Protein AF-A0A2N2LNV2-F1 (afdb_monomer_lite)

Sequence (88 aa):
MNFFLGGSIDSELFDKLTKIERDILSHFDIIFKKMNAGGDIRNHSHTLFAALTGIVATFRNHPEKNTQQVLMHRQKIARNLSKILRNA

pLDDT: mean 80.61, std 12.85, range [38.44, 95.81]

Radius of gyration: 15.32 Å; chains: 1; bounding box: 34×38×36 Å

Secondary structure (DSSP, 8-state):
---S-SS---HHHHHHHHHHHHHHHHHHHHHHHHTT--S-HHHHHHHHHHHHHHHHHHTTT-TT--HHHHHHHHHHHHHHHHHHHH--

Structure (mmCIF, N/CA/C/O backbone):
data_AF-A0A2N2LNV2-F1
#
_entry.id   AF-A0A2N2LNV2-F1
#
loop_
_atom_site.group_PDB
_atom_site.id
_atom_site.type_symbol
_atom_site.label_atom_id
_atom_site.label_alt_id
_atom_site.label_comp_id
_atom_site.label_asym_id
_atom_site.label_entity_id
_atom_site.label_seq_id
_atom_site.pdbx_PDB_ins_code
_atom_site.Cartn_x
_atom_site.Cartn_y
_atom_site.Cartn_z
_atom_site.occupancy
_atom_site.B_iso_or_equiv
_atom_site.auth_seq_id
_atom_site.auth_comp_id
_atom_site.auth_asym_id
_atom_site.auth_atom_id
_atom_site.pdbx_PDB_model_num
ATOM 1 N N . MET A 1 1 ? -5.632 -6.646 -7.704 1.00 38.44 1 MET A N 1
ATOM 2 C CA . MET A 1 1 ? -4.547 -5.980 -8.452 1.00 38.44 1 MET A CA 1
ATOM 3 C C . MET A 1 1 ? -3.639 -7.063 -9.009 1.00 38.44 1 MET A C 1
ATOM 5 O O . MET A 1 1 ? -2.904 -7.662 -8.241 1.00 38.44 1 MET A O 1
ATOM 9 N N . ASN A 1 2 ? -3.741 -7.373 -10.305 1.00 42.44 2 ASN A N 1
ATOM 10 C CA . ASN A 1 2 ? -2.827 -8.309 -10.962 1.00 42.44 2 ASN A CA 1
ATOM 11 C C . ASN A 1 2 ? -1.450 -7.653 -11.016 1.00 42.44 2 ASN A C 1
ATOM 13 O O . ASN A 1 2 ? -1.282 -6.611 -11.647 1.00 42.44 2 ASN A O 1
ATOM 17 N N . PHE A 1 3 ? -0.512 -8.210 -10.261 1.00 54.38 3 PHE A N 1
ATOM 18 C CA . PHE A 1 3 ? 0.810 -7.655 -10.015 1.00 54.38 3 PHE A CA 1
ATOM 19 C C . PHE A 1 3 ? 1.637 -7.644 -11.310 1.00 54.38 3 PHE A C 1
ATOM 21 O O . PHE A 1 3 ? 2.388 -8.572 -11.562 1.00 54.38 3 PHE A O 1
ATOM 28 N N . PHE A 1 4 ? 1.447 -6.616 -12.145 1.00 53.69 4 PHE A N 1
ATOM 29 C CA . PHE A 1 4 ? 2.425 -5.989 -13.050 1.00 53.69 4 PHE A CA 1
ATOM 30 C C . PHE A 1 4 ? 3.452 -6.888 -13.780 1.00 53.69 4 PHE A C 1
ATOM 32 O O . PHE A 1 4 ? 4.575 -6.451 -14.027 1.00 53.69 4 PHE A O 1
ATOM 39 N N . LEU A 1 5 ? 3.106 -8.117 -14.161 1.00 53.47 5 LEU A N 1
ATOM 40 C CA . LEU A 1 5 ? 4.025 -9.039 -14.826 1.00 53.47 5 LEU A CA 1
ATOM 41 C C . LEU A 1 5 ? 3.349 -9.603 -16.074 1.00 53.47 5 LEU A C 1
ATOM 43 O O . LEU A 1 5 ? 2.495 -10.483 -16.012 1.00 53.47 5 LEU A O 1
ATOM 47 N N . GLY A 1 6 ? 3.738 -9.062 -17.228 1.00 49.38 6 GLY A N 1
ATOM 48 C CA . GLY A 1 6 ? 3.580 -9.752 -18.501 1.00 49.38 6 GLY A CA 1
ATOM 49 C C . GLY A 1 6 ? 4.551 -10.929 -18.525 1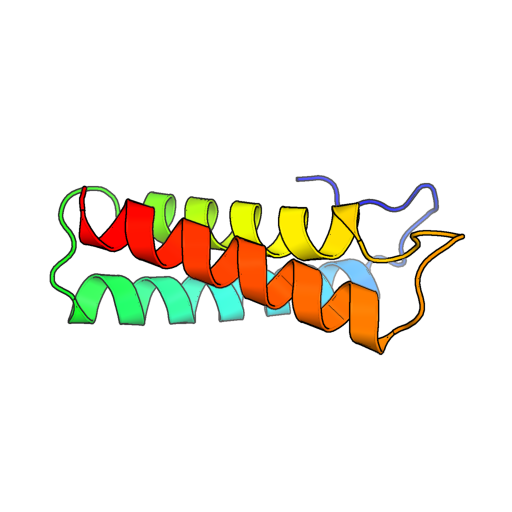.00 49.38 6 GLY A C 1
ATOM 50 O O . GLY A 1 6 ? 5.699 -10.770 -18.923 1.00 49.38 6 GLY A O 1
ATOM 51 N N . GLY A 1 7 ? 4.111 -12.077 -18.017 1.00 59.1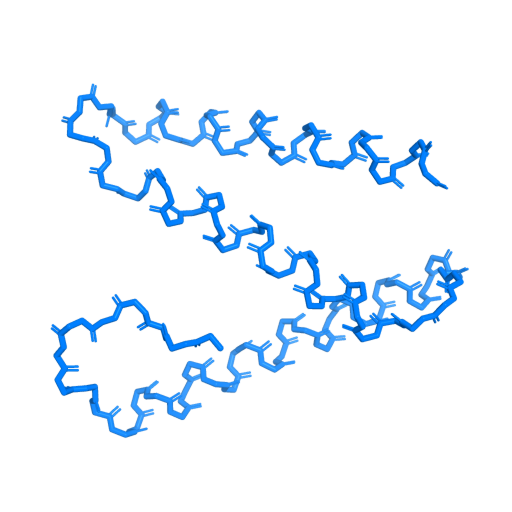6 7 GLY A N 1
ATOM 52 C CA . GLY A 1 7 ? 4.881 -13.318 -17.982 1.00 59.16 7 GLY A CA 1
ATOM 53 C C . GLY A 1 7 ? 4.269 -14.319 -17.007 1.00 59.16 7 GLY A C 1
ATOM 54 O O . GLY A 1 7 ? 3.669 -13.923 -16.009 1.00 59.16 7 GLY A O 1
ATOM 55 N N . SER A 1 8 ? 4.401 -15.615 -17.294 1.00 61.31 8 SER A N 1
ATOM 56 C CA . SER A 1 8 ? 3.974 -16.691 -16.396 1.00 61.31 8 SER A CA 1
ATOM 57 C C . SER A 1 8 ? 4.762 -16.605 -15.087 1.00 61.31 8 SER A C 1
ATOM 59 O O . SER A 1 8 ? 5.942 -16.952 -15.042 1.00 61.31 8 SER A O 1
ATOM 61 N N . ILE A 1 9 ? 4.124 -16.089 -14.038 1.00 63.59 9 ILE A N 1
ATOM 62 C CA . ILE A 1 9 ? 4.688 -16.063 -12.691 1.00 63.59 9 ILE A CA 1
ATOM 63 C C . ILE A 1 9 ? 4.604 -17.487 -12.142 1.00 63.59 9 ILE A C 1
ATOM 65 O O . ILE A 1 9 ? 3.523 -18.072 -12.123 1.00 63.59 9 ILE A O 1
ATOM 69 N N . ASP A 1 10 ? 5.736 -18.028 -11.697 1.00 79.12 10 ASP A N 1
ATOM 70 C CA . ASP A 1 10 ? 5.784 -19.259 -10.908 1.00 79.12 10 ASP A CA 1
ATOM 71 C C . ASP A 1 10 ? 4.821 -19.153 -9.710 1.00 79.12 10 ASP A C 1
ATOM 73 O O . ASP A 1 10 ? 4.861 -18.178 -8.951 1.00 79.12 10 ASP A O 1
ATOM 77 N N . SER A 1 11 ? 3.932 -20.136 -9.552 1.00 79.38 11 SER A N 1
ATOM 78 C CA . SER A 1 11 ? 2.903 -20.137 -8.510 1.00 79.38 11 SER A CA 1
ATOM 79 C C . SER A 1 11 ? 3.500 -20.016 -7.109 1.00 79.38 11 SER A C 1
ATOM 81 O O . SER A 1 11 ? 2.933 -19.328 -6.264 1.00 79.38 11 SER A O 1
ATOM 83 N N . GLU A 1 12 ? 4.684 -20.593 -6.872 1.00 84.75 12 GLU A N 1
ATOM 84 C CA . GLU A 1 12 ? 5.350 -20.493 -5.569 1.00 84.75 12 GLU A CA 1
ATOM 85 C C . GLU A 1 12 ? 5.773 -19.047 -5.257 1.00 84.75 12 GLU A C 1
ATOM 87 O O . GLU A 1 12 ? 5.648 -18.561 -4.127 1.00 84.75 12 GLU A O 1
ATOM 92 N N . LEU A 1 13 ? 6.252 -18.319 -6.270 1.00 81.38 13 LEU A N 1
ATOM 93 C CA . LEU A 1 13 ? 6.600 -16.908 -6.136 1.00 81.38 13 LEU A CA 1
ATOM 94 C C . LEU A 1 13 ? 5.350 -16.049 -5.909 1.00 81.38 13 LEU A C 1
ATOM 96 O O . LEU A 1 13 ? 5.382 -15.121 -5.096 1.00 81.38 13 LEU A O 1
ATOM 100 N N . PHE A 1 14 ? 4.251 -16.366 -6.593 1.00 81.44 14 PHE A N 1
ATOM 101 C CA . PHE A 1 14 ? 2.977 -15.672 -6.420 1.00 81.44 14 PHE A CA 1
ATOM 102 C C . PHE A 1 14 ? 2.414 -15.841 -5.000 1.00 81.44 14 PHE A C 1
ATOM 104 O O . PHE A 1 14 ? 1.981 -14.862 -4.383 1.00 81.44 14 PHE A O 1
ATOM 111 N N . ASP A 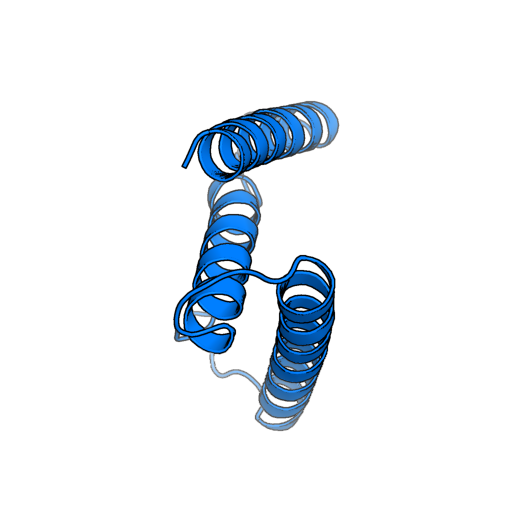1 15 ? 2.496 -17.045 -4.438 1.00 86.69 15 ASP A N 1
ATOM 112 C CA . ASP A 1 15 ? 2.059 -17.321 -3.068 1.00 86.69 15 ASP A CA 1
ATOM 113 C C . ASP A 1 15 ? 2.908 -16.568 -2.038 1.00 86.69 15 ASP A C 1
ATOM 115 O O . ASP A 1 15 ? 2.375 -15.958 -1.103 1.00 86.69 15 ASP A O 1
ATOM 119 N N . LYS A 1 16 ? 4.232 -16.525 -2.236 1.00 88.69 16 LYS A N 1
ATOM 120 C CA . LYS A 1 16 ? 5.139 -15.729 -1.393 1.00 88.69 16 LYS A CA 1
ATOM 121 C C . LYS A 1 16 ? 4.792 -14.241 -1.439 1.00 88.69 16 LYS A C 1
ATOM 123 O O . LYS A 1 16 ? 4.701 -13.608 -0.387 1.00 88.69 16 LYS A O 1
ATOM 128 N N . LEU A 1 17 ? 4.562 -13.687 -2.631 1.00 84.94 17 LEU A N 1
ATOM 129 C CA . LEU A 1 17 ? 4.163 -12.286 -2.803 1.00 84.94 17 LEU A CA 1
ATOM 130 C C . LEU A 1 17 ? 2.828 -11.993 -2.114 1.00 84.94 17 LEU A C 1
ATOM 132 O O . LEU A 1 17 ? 2.719 -11.008 -1.386 1.00 84.94 17 LEU A O 1
ATOM 136 N N . THR A 1 18 ? 1.850 -12.881 -2.276 1.00 87.00 18 THR A N 1
ATOM 137 C CA . THR A 1 18 ? 0.534 -12.757 -1.639 1.00 87.00 18 THR A CA 1
ATOM 138 C C . THR A 1 18 ? 0.648 -12.765 -0.115 1.00 87.00 18 THR A C 1
ATOM 140 O O . THR A 1 18 ? -0.032 -11.996 0.568 1.00 87.00 18 THR A O 1
ATOM 143 N N . LYS A 1 19 ? 1.522 -13.609 0.446 1.00 92.50 19 LYS A N 1
ATOM 144 C CA . LYS A 1 19 ? 1.765 -13.646 1.892 1.00 92.50 19 LYS A CA 1
ATOM 145 C C . LYS A 1 19 ? 2.380 -12.340 2.396 1.00 92.50 19 LYS A C 1
ATOM 147 O O . LYS A 1 19 ? 1.883 -11.772 3.364 1.00 92.50 19 LYS A O 1
ATOM 152 N N . ILE A 1 20 ? 3.387 -11.823 1.694 1.00 92.12 20 ILE A N 1
ATOM 153 C CA . ILE A 1 20 ? 4.019 -10.538 2.021 1.00 92.12 20 ILE A CA 1
ATOM 154 C C . ILE A 1 20 ? 2.997 -9.395 1.961 1.00 92.12 20 ILE A C 1
ATOM 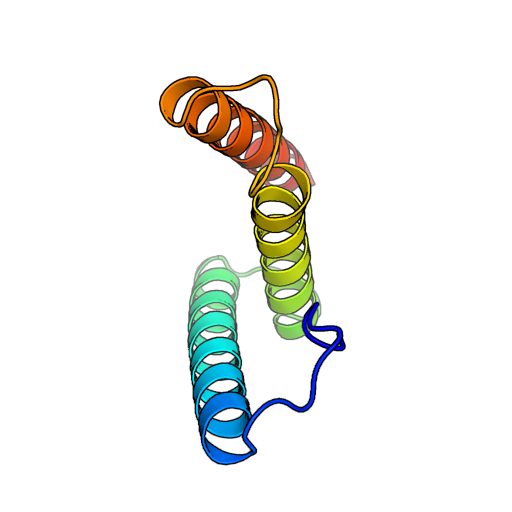156 O O . ILE A 1 20 ? 2.954 -8.564 2.866 1.00 92.12 20 ILE A O 1
ATOM 160 N N . GLU A 1 21 ? 2.148 -9.357 0.931 1.00 90.25 21 GLU A N 1
ATOM 161 C CA . GLU A 1 21 ? 1.075 -8.362 0.819 1.00 90.25 21 GLU A CA 1
ATOM 162 C C . GLU A 1 21 ? 0.135 -8.413 2.032 1.00 90.25 21 GLU A C 1
ATOM 164 O O . GLU A 1 21 ? -0.145 -7.379 2.644 1.00 90.25 21 GLU A O 1
ATOM 169 N N . ARG A 1 22 ? -0.310 -9.611 2.428 1.00 92.62 22 ARG A N 1
ATOM 170 C CA . ARG A 1 22 ? -1.191 -9.800 3.593 1.00 92.62 22 ARG A CA 1
ATOM 171 C C . ARG A 1 22 ? -0.536 -9.360 4.898 1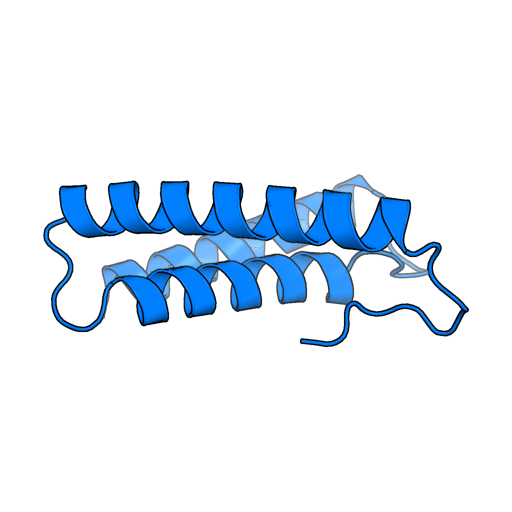.00 92.62 22 ARG A C 1
ATOM 173 O O . ARG A 1 22 ? -1.206 -8.728 5.719 1.00 92.62 22 ARG A O 1
ATOM 180 N N . ASP A 1 23 ? 0.746 -9.652 5.083 1.00 95.12 23 ASP A N 1
ATOM 181 C CA . ASP A 1 23 ? 1.489 -9.246 6.276 1.00 95.12 23 ASP A CA 1
ATOM 182 C C . ASP A 1 23 ? 1.635 -7.718 6.338 1.00 95.12 23 ASP A C 1
ATOM 184 O O . ASP A 1 23 ? 1.424 -7.109 7.388 1.00 95.12 23 ASP A O 1
ATOM 188 N N . ILE A 1 24 ? 1.917 -7.064 5.207 1.00 93.25 24 ILE A N 1
ATOM 189 C CA . ILE A 1 24 ? 1.978 -5.596 5.121 1.00 93.25 24 ILE A CA 1
ATOM 190 C C . ILE A 1 24 ? 0.618 -4.971 5.455 1.00 93.25 24 ILE A C 1
ATOM 192 O O . ILE A 1 24 ? 0.546 -4.068 6.290 1.00 93.25 24 ILE A O 1
ATOM 196 N N . LEU A 1 25 ? -0.466 -5.465 4.849 1.00 94.25 25 LEU A N 1
ATOM 197 C CA . LEU A 1 25 ? -1.819 -4.970 5.118 1.00 94.25 25 LEU A CA 1
ATOM 198 C C . LEU A 1 25 ? -2.211 -5.157 6.588 1.00 94.25 25 LEU A C 1
ATOM 200 O O . LEU A 1 25 ? -2.802 -4.261 7.185 1.00 94.25 25 LEU A O 1
ATOM 204 N N . SER A 1 26 ? -1.825 -6.278 7.199 1.00 95.81 26 SER A N 1
ATOM 205 C CA . SER A 1 26 ? -2.086 -6.544 8.618 1.00 95.81 26 SER A CA 1
ATOM 206 C C . SER A 1 26 ? -1.358 -5.553 9.531 1.00 95.81 26 SER A C 1
ATOM 208 O O . SER A 1 26 ? -1.924 -5.090 10.523 1.00 95.81 26 SER A O 1
ATOM 210 N N . HIS A 1 27 ? -0.129 -5.160 9.186 1.00 95.69 27 HIS A N 1
ATOM 211 C CA . HIS A 1 27 ? 0.577 -4.102 9.911 1.00 95.69 27 HIS A CA 1
ATOM 212 C C . HIS A 1 27 ? -0.106 -2.739 9.761 1.00 95.69 27 HIS A C 1
ATOM 214 O O . HIS A 1 27 ? -0.216 -2.005 10.745 1.00 95.69 27 HIS A O 1
ATOM 220 N N . PHE A 1 28 ? -0.602 -2.400 8.568 1.00 93.69 28 PHE A N 1
ATOM 221 C CA . PHE A 1 28 ? -1.373 -1.171 8.368 1.00 93.69 28 PHE A CA 1
ATOM 222 C C . PHE A 1 28 ? -2.667 -1.172 9.184 1.00 93.69 28 PHE A C 1
ATOM 224 O O . PHE A 1 28 ? -2.955 -0.171 9.841 1.00 93.69 28 PHE A O 1
ATOM 231 N N . ASP A 1 29 ? -3.375 -2.303 9.259 1.00 92.69 29 ASP A N 1
ATOM 232 C CA . ASP A 1 29 ? -4.574 -2.427 10.091 1.00 92.69 29 ASP A CA 1
ATOM 233 C C . ASP A 1 29 ? -4.263 -2.111 11.563 1.00 92.69 29 ASP A C 1
ATOM 235 O O . ASP A 1 29 ? -5.016 -1.394 12.222 1.00 92.69 29 ASP A O 1
ATOM 239 N N . ILE A 1 30 ? -3.143 -2.624 12.090 1.00 95.44 30 ILE A N 1
ATOM 240 C CA . ILE A 1 30 ? -2.699 -2.350 13.467 1.00 95.44 30 ILE A CA 1
ATOM 241 C C . ILE A 1 30 ? -2.418 -0.857 13.661 1.00 95.44 30 ILE A C 1
ATOM 243 O O . ILE A 1 30 ? -2.799 -0.293 14.688 1.00 95.44 30 ILE A O 1
ATOM 247 N N . ILE A 1 31 ? -1.763 -0.212 12.693 1.00 91.62 31 ILE A N 1
ATOM 248 C CA . ILE A 1 31 ? -1.448 1.221 12.749 1.00 91.62 31 ILE A CA 1
ATOM 249 C C . ILE A 1 31 ? -2.737 2.048 12.773 1.00 91.62 31 ILE A C 1
ATOM 251 O O . ILE A 1 31 ? -2.921 2.849 13.688 1.00 91.62 31 ILE A O 1
ATOM 255 N N . PHE A 1 32 ? -3.658 1.818 11.835 1.00 90.19 32 PHE A N 1
ATOM 256 C CA . PHE A 1 32 ? -4.917 2.565 11.765 1.00 90.19 32 PHE A CA 1
ATOM 257 C C . PHE A 1 32 ? -5.811 2.329 12.989 1.00 90.19 32 PHE A C 1
ATOM 259 O O . PHE A 1 32 ? -6.413 3.279 13.491 1.00 90.19 32 PHE A O 1
ATOM 266 N N . LYS A 1 33 ? -5.832 1.108 13.544 1.00 91.19 33 LYS A N 1
ATOM 267 C CA . LYS A 1 33 ? -6.508 0.822 14.822 1.00 91.19 33 LYS A CA 1
ATOM 268 C C . LYS A 1 33 ? -5.901 1.605 15.981 1.00 91.19 33 LYS A C 1
ATOM 270 O O . LYS A 1 33 ? -6.636 2.219 16.743 1.00 91.19 33 LYS A O 1
ATOM 275 N N . LYS A 1 34 ? -4.568 1.631 16.106 1.00 91.69 34 LYS A N 1
ATOM 276 C CA . LYS A 1 34 ? -3.874 2.407 17.154 1.00 91.69 34 LYS A CA 1
ATOM 277 C C . LYS A 1 34 ? -4.104 3.913 17.028 1.00 91.69 34 LYS A C 1
ATOM 279 O O . LYS A 1 34 ? -4.034 4.620 18.026 1.00 91.69 34 LYS A O 1
ATOM 284 N N . MET A 1 35 ? -4.375 4.394 15.818 1.00 87.88 35 MET A N 1
ATOM 285 C CA . MET A 1 35 ? -4.732 5.786 15.550 1.00 87.88 35 MET A CA 1
ATOM 286 C C . MET A 1 35 ? -6.214 6.100 15.811 1.00 87.88 35 MET A C 1
ATOM 288 O O . MET A 1 35 ? -6.609 7.245 15.622 1.00 87.88 35 MET A O 1
ATOM 292 N N . ASN A 1 36 ? -7.031 5.120 16.227 1.00 88.25 36 ASN A N 1
ATOM 293 C CA . ASN A 1 36 ? -8.490 5.240 16.330 1.00 88.25 36 ASN A CA 1
ATOM 294 C C . ASN A 1 36 ? -9.131 5.791 15.042 1.00 88.25 36 ASN A C 1
ATOM 296 O O . ASN A 1 36 ? -10.052 6.605 15.095 1.00 88.25 36 ASN A O 1
ATOM 300 N N . ALA A 1 37 ? -8.628 5.369 13.876 1.00 85.12 37 ALA A N 1
ATOM 301 C CA . ALA A 1 37 ? -9.187 5.790 12.598 1.00 85.12 37 ALA A CA 1
ATOM 302 C C . ALA A 1 37 ? -10.648 5.319 12.473 1.00 85.12 37 ALA A C 1
ATOM 304 O O . ALA A 1 37 ? -10.952 4.148 12.703 1.00 85.12 37 ALA A O 1
ATOM 305 N N . GLY A 1 38 ? -11.552 6.231 12.110 1.00 84.94 38 GLY A N 1
ATOM 306 C CA . GLY A 1 38 ? -12.955 5.902 11.853 1.00 84.94 38 GLY A CA 1
ATOM 307 C C . GLY A 1 38 ? -13.156 5.170 10.521 1.00 84.94 38 GLY A C 1
ATOM 308 O O . GLY A 1 38 ? -12.306 5.222 9.632 1.00 84.94 38 GLY A O 1
ATOM 309 N N . GLY A 1 39 ? -14.311 4.523 10.355 1.00 88.81 39 GLY A N 1
ATOM 310 C CA . GLY A 1 39 ? -14.667 3.805 9.126 1.00 88.81 39 GLY A CA 1
ATOM 311 C C . GLY A 1 39 ? -14.023 2.418 9.005 1.00 88.81 39 GLY A C 1
ATOM 312 O O . GLY A 1 39 ? -13.648 1.798 9.999 1.00 88.81 39 GLY A O 1
ATOM 313 N N . ASP A 1 40 ? -13.932 1.908 7.775 1.00 91.81 40 ASP A N 1
ATOM 314 C CA . ASP A 1 40 ? -13.381 0.578 7.501 1.00 91.81 40 ASP A CA 1
ATOM 315 C C . ASP A 1 40 ? -11.844 0.613 7.446 1.00 91.81 40 ASP A C 1
ATOM 317 O O . ASP A 1 40 ? -11.233 1.029 6.459 1.00 91.81 40 ASP A O 1
ATOM 321 N N . ILE A 1 41 ? -11.224 0.122 8.521 1.00 92.19 41 ILE A N 1
ATOM 322 C CA . ILE A 1 41 ? -9.769 0.008 8.678 1.00 92.19 41 ILE A CA 1
ATOM 323 C C . ILE A 1 41 ? -9.110 -0.724 7.505 1.00 92.19 41 ILE A C 1
ATOM 325 O O . ILE A 1 41 ? -8.036 -0.320 7.056 1.00 92.19 41 ILE A O 1
ATOM 329 N N . ARG A 1 42 ? -9.735 -1.788 6.990 1.00 91.06 42 ARG A N 1
ATOM 330 C CA . ARG A 1 42 ? -9.137 -2.588 5.921 1.00 91.06 42 ARG A CA 1
ATOM 331 C C . ARG A 1 42 ? -9.111 -1.804 4.612 1.00 91.06 42 ARG A C 1
ATOM 333 O O . ARG A 1 42 ? -8.125 -1.883 3.876 1.00 91.06 42 ARG A O 1
ATOM 340 N N . ASN A 1 43 ? -10.137 -0.996 4.351 1.00 91.25 43 ASN A N 1
ATOM 341 C CA . ASN A 1 43 ? -10.145 -0.090 3.201 1.00 91.25 43 ASN A CA 1
ATOM 342 C C . ASN A 1 43 ? -9.047 0.975 3.307 1.00 91.25 43 ASN A C 1
ATOM 344 O O . ASN A 1 43 ? -8.388 1.265 2.305 1.00 91.25 43 ASN A O 1
ATOM 348 N N . HIS A 1 44 ? -8.773 1.499 4.505 1.00 88.75 44 HIS A N 1
ATOM 349 C CA . HIS A 1 44 ? -7.654 2.427 4.724 1.00 88.75 44 HIS A CA 1
ATOM 350 C C . HIS A 1 44 ? -6.302 1.771 4.438 1.00 88.75 44 HIS A C 1
ATOM 352 O O . HIS A 1 44 ? -5.476 2.334 3.714 1.00 88.75 44 HIS A O 1
ATOM 358 N N . SER A 1 45 ? -6.099 0.545 4.924 1.00 91.50 45 SER A N 1
ATOM 359 C CA . SER A 1 45 ? -4.895 -0.249 4.658 1.00 91.50 45 SER A CA 1
ATOM 360 C C . SER A 1 45 ? -4.693 -0.525 3.169 1.00 91.50 45 SER A C 1
ATOM 362 O O . SER A 1 45 ? -3.597 -0.306 2.649 1.00 91.50 45 SER A O 1
ATOM 364 N N . HIS A 1 46 ? -5.744 -0.942 2.456 1.00 91.81 46 HIS A N 1
ATOM 365 C CA . HIS A 1 46 ? -5.680 -1.145 1.006 1.00 91.81 46 HIS A CA 1
ATOM 366 C C . HIS A 1 46 ? -5.406 0.155 0.249 1.00 91.81 46 HIS A C 1
ATOM 368 O O . HIS A 1 46 ? -4.606 0.154 -0.687 1.00 91.81 46 HIS A O 1
ATOM 374 N N . THR A 1 47 ? -6.012 1.266 0.669 1.00 90.00 47 THR A N 1
ATOM 375 C CA . THR A 1 47 ? -5.795 2.584 0.058 1.00 90.00 47 THR A CA 1
ATOM 376 C C . THR A 1 47 ? -4.338 3.020 0.198 1.00 90.00 47 THR A C 1
ATOM 378 O O . THR A 1 47 ? -3.709 3.417 -0.785 1.00 90.00 47 THR A O 1
ATOM 381 N N . LEU A 1 48 ? -3.759 2.881 1.395 1.00 88.06 48 LEU A N 1
ATOM 382 C CA . LEU A 1 48 ? -2.351 3.195 1.632 1.00 88.06 48 LEU A CA 1
ATOM 383 C C . LEU A 1 48 ? -1.418 2.272 0.835 1.00 88.06 48 LEU A C 1
ATOM 385 O O . LEU A 1 48 ? -0.466 2.746 0.211 1.00 88.06 48 LEU A O 1
ATOM 389 N N . PHE A 1 49 ? -1.702 0.969 0.809 1.00 90.50 49 PHE A N 1
ATOM 390 C CA . PHE A 1 49 ? -0.933 0.002 0.027 1.00 90.50 49 PHE A CA 1
ATOM 391 C C . PHE A 1 49 ? -0.957 0.324 -1.475 1.00 90.50 49 PHE A C 1
ATOM 393 O O . PHE A 1 49 ? 0.093 0.349 -2.124 1.00 90.50 49 PHE A O 1
ATOM 400 N N . ALA A 1 50 ? -2.128 0.649 -2.029 1.00 89.00 50 ALA A N 1
ATOM 401 C CA . ALA A 1 50 ? -2.281 1.050 -3.426 1.00 89.00 50 ALA A CA 1
ATOM 402 C C . ALA A 1 50 ? -1.519 2.344 -3.749 1.00 89.00 50 ALA A C 1
ATOM 404 O O . ALA A 1 50 ? -0.829 2.428 -4.765 1.00 89.00 50 ALA A O 1
ATOM 405 N N . ALA A 1 51 ? -1.569 3.337 -2.858 1.00 86.44 51 ALA A N 1
ATOM 406 C CA . ALA A 1 51 ? -0.829 4.580 -3.043 1.00 86.44 51 ALA A CA 1
ATOM 407 C C . ALA A 1 51 ? 0.694 4.346 -3.052 1.00 86.44 51 ALA A C 1
ATOM 409 O O . ALA A 1 51 ? 1.398 4.850 -3.928 1.00 86.44 51 ALA A O 1
ATOM 410 N N . LEU A 1 52 ? 1.215 3.540 -2.120 1.00 85.25 52 LEU A N 1
ATOM 411 C CA . LEU A 1 52 ? 2.645 3.223 -2.039 1.00 85.25 52 LEU A CA 1
ATOM 412 C C . LEU A 1 52 ? 3.130 2.410 -3.245 1.00 85.25 52 LEU A C 1
ATOM 414 O O . LEU A 1 52 ? 4.172 2.724 -3.825 1.00 85.25 52 LEU A O 1
ATOM 418 N N . THR A 1 53 ? 2.371 1.393 -3.652 1.00 86.06 53 THR A N 1
ATOM 419 C CA . THR A 1 53 ? 2.698 0.581 -4.834 1.00 86.06 53 THR A CA 1
ATOM 420 C C . THR A 1 53 ? 2.666 1.418 -6.112 1.00 86.06 53 THR A C 1
ATOM 422 O O . THR A 1 53 ? 3.601 1.325 -6.907 1.00 86.06 53 THR A O 1
ATOM 425 N N . GLY A 1 54 ? 1.692 2.322 -6.266 1.00 82.19 54 GLY A N 1
ATOM 426 C CA . GLY A 1 54 ? 1.640 3.283 -7.371 1.00 82.19 54 GLY A CA 1
ATOM 427 C C . GLY A 1 54 ? 2.848 4.227 -7.413 1.00 82.19 54 GLY A C 1
ATOM 428 O O . GLY A 1 54 ? 3.430 4.434 -8.482 1.00 82.19 54 GLY A O 1
ATOM 429 N N . ILE A 1 55 ? 3.298 4.735 -6.256 1.00 81.75 55 ILE A N 1
ATOM 430 C CA . ILE A 1 55 ? 4.519 5.557 -6.140 1.00 81.75 55 ILE A CA 1
ATOM 431 C C . ILE A 1 55 ? 5.758 4.766 -6.581 1.00 81.75 55 ILE A C 1
ATOM 433 O O . ILE A 1 55 ? 6.633 5.294 -7.271 1.00 81.75 55 ILE A O 1
ATOM 437 N N . VAL A 1 56 ? 5.866 3.496 -6.189 1.00 81.50 56 VAL A N 1
ATOM 438 C CA . VAL A 1 56 ? 7.011 2.663 -6.571 1.00 81.50 56 VAL A CA 1
ATOM 439 C C . VAL A 1 56 ? 6.976 2.342 -8.061 1.00 81.50 56 VAL A C 1
ATOM 441 O O . VAL A 1 56 ? 7.990 2.562 -8.727 1.00 81.50 56 VAL A O 1
ATOM 444 N N . ALA A 1 57 ? 5.837 1.871 -8.574 1.00 78.62 57 ALA A N 1
ATOM 445 C CA . ALA A 1 57 ? 5.659 1.428 -9.956 1.00 78.62 57 ALA A CA 1
ATOM 446 C C . ALA A 1 57 ? 5.923 2.556 -10.961 1.00 78.62 57 ALA A C 1
ATOM 448 O O . ALA A 1 57 ? 6.737 2.385 -11.865 1.00 78.62 57 ALA A O 1
ATOM 449 N N . THR A 1 58 ? 5.339 3.738 -10.735 1.00 74.25 58 THR A N 1
ATOM 450 C CA . THR A 1 58 ? 5.476 4.907 -11.627 1.00 74.25 58 THR A CA 1
ATOM 451 C C . THR A 1 58 ? 6.932 5.352 -11.806 1.00 74.25 58 THR A C 1
ATOM 453 O O . THR A 1 58 ? 7.305 5.874 -12.852 1.00 74.25 58 THR A O 1
ATOM 456 N N . PHE A 1 59 ? 7.785 5.129 -10.802 1.00 69.75 59 PHE A N 1
ATOM 457 C CA . PHE A 1 59 ? 9.165 5.624 -10.805 1.00 69.75 59 PHE A CA 1
ATOM 458 C C . PHE A 1 59 ? 10.225 4.518 -10.775 1.00 69.75 59 PHE A C 1
ATOM 460 O O . PHE A 1 59 ? 11.395 4.820 -10.568 1.00 69.75 59 PHE A O 1
ATOM 467 N N . ARG A 1 60 ? 9.856 3.239 -10.943 1.00 67.50 60 ARG A N 1
ATOM 468 C CA . ARG A 1 60 ? 10.811 2.115 -10.871 1.00 67.50 60 ARG A CA 1
ATOM 469 C C . ARG A 1 60 ? 11.799 2.090 -12.037 1.00 67.50 60 ARG A C 1
ATOM 471 O O . ARG A 1 60 ? 12.951 1.758 -11.798 1.00 67.50 60 ARG A O 1
ATOM 478 N N . ASN A 1 61 ? 11.370 2.499 -13.231 1.00 61.91 61 ASN A N 1
ATOM 479 C CA . ASN A 1 61 ? 12.149 2.390 -14.469 1.00 61.91 61 ASN A CA 1
ATOM 480 C C . ASN A 1 61 ? 12.164 3.710 -15.258 1.00 61.91 61 ASN A C 1
ATOM 482 O O . ASN A 1 61 ? 11.971 3.706 -16.468 1.00 61.91 61 ASN A O 1
ATOM 486 N N . HIS A 1 62 ? 12.312 4.856 -14.588 1.00 63.66 62 HIS A N 1
ATOM 487 C CA . HIS A 1 62 ? 12.306 6.139 -15.292 1.00 63.66 62 HIS A CA 1
ATOM 488 C C . HIS A 1 62 ? 13.642 6.310 -16.048 1.00 63.66 62 HIS A C 1
ATOM 490 O O . HIS A 1 62 ? 14.667 6.467 -15.384 1.00 63.66 62 HIS A O 1
ATOM 496 N N . PRO A 1 63 ? 13.657 6.293 -17.397 1.00 62.59 63 PRO A N 1
ATOM 497 C CA . PRO A 1 63 ? 14.889 6.127 -18.184 1.00 62.59 63 PRO A CA 1
ATOM 498 C C . PRO A 1 63 ? 15.886 7.283 -18.019 1.00 62.59 63 PRO A C 1
ATOM 500 O O . PRO A 1 63 ? 17.085 7.102 -18.180 1.00 62.59 63 PRO A O 1
ATOM 503 N N . GLU A 1 64 ? 15.392 8.461 -17.644 1.00 71.50 64 GLU A N 1
ATOM 504 C CA . GLU A 1 64 ? 16.177 9.697 -17.546 1.00 71.50 64 GLU A CA 1
ATOM 505 C C . GLU A 1 64 ? 16.597 10.065 -16.114 1.00 71.50 64 GLU A C 1
ATOM 507 O O . GLU A 1 64 ? 17.191 11.121 -15.901 1.00 71.50 64 GLU A O 1
ATOM 512 N N . LYS A 1 65 ? 16.256 9.251 -15.102 1.00 69.75 65 LYS A N 1
ATOM 513 C CA . LYS A 1 65 ? 16.488 9.601 -13.690 1.00 69.75 65 LYS A CA 1
ATOM 514 C C . LYS A 1 65 ? 17.404 8.603 -13.004 1.00 69.75 65 LYS A C 1
ATOM 516 O O . LYS A 1 65 ? 17.176 7.398 -13.050 1.00 69.75 65 LYS A O 1
ATOM 521 N N . ASN A 1 66 ? 18.395 9.119 -12.282 1.00 79.12 66 ASN A N 1
ATOM 522 C CA . ASN A 1 66 ? 19.242 8.288 -11.435 1.00 79.12 66 ASN A CA 1
ATOM 523 C C . ASN A 1 66 ? 18.494 7.829 -10.165 1.00 79.12 66 ASN A C 1
ATOM 525 O O . ASN A 1 66 ? 17.456 8.379 -9.779 1.00 79.12 66 ASN A O 1
ATOM 529 N N . THR A 1 67 ? 19.044 6.825 -9.481 1.00 79.44 67 THR A N 1
ATOM 530 C CA . THR A 1 67 ? 18.449 6.221 -8.276 1.00 79.44 67 THR A CA 1
ATOM 531 C C . THR A 1 67 ? 18.116 7.250 -7.191 1.00 79.44 67 THR A C 1
ATOM 533 O O . THR A 1 67 ? 17.076 7.151 -6.537 1.00 79.44 67 THR A O 1
ATOM 536 N N . GLN A 1 68 ? 18.958 8.271 -7.018 1.00 82.25 68 GLN A N 1
ATOM 537 C CA . GLN A 1 68 ? 18.755 9.315 -6.015 1.00 82.25 68 GLN A CA 1
ATOM 538 C C . GLN A 1 68 ? 17.566 10.219 -6.370 1.00 82.25 68 GLN A C 1
ATOM 540 O O . GLN A 1 68 ? 16.739 10.512 -5.508 1.00 82.25 68 GLN A O 1
ATOM 545 N N . GLN A 1 69 ? 17.420 10.605 -7.638 1.00 80.19 69 GLN A N 1
ATOM 546 C CA . GLN A 1 69 ? 16.286 11.395 -8.124 1.00 80.19 69 GLN A CA 1
ATOM 547 C C . GLN A 1 69 ? 14.963 10.629 -8.001 1.00 80.19 69 GLN A C 1
ATOM 549 O O . GLN A 1 69 ? 13.950 11.201 -7.589 1.00 80.19 69 GLN A O 1
ATOM 554 N N . VAL A 1 70 ? 14.973 9.325 -8.296 1.00 81.44 70 VAL A N 1
ATOM 555 C CA . VAL A 1 70 ? 13.822 8.436 -8.073 1.00 81.44 70 VAL A CA 1
ATOM 556 C C . VAL A 1 70 ? 13.452 8.400 -6.590 1.00 81.44 70 VAL A C 1
ATOM 558 O O . VAL A 1 70 ? 12.283 8.583 -6.242 1.00 81.44 70 VAL A O 1
ATOM 561 N N . LEU A 1 71 ? 14.433 8.222 -5.701 1.00 83.62 71 LEU A N 1
ATOM 562 C CA . LEU A 1 71 ? 14.200 8.181 -4.259 1.00 83.62 71 LEU A CA 1
ATOM 563 C C . LEU A 1 71 ? 13.636 9.507 -3.729 1.00 83.62 71 LEU A C 1
ATOM 565 O O . LEU A 1 71 ? 12.624 9.502 -3.025 1.00 83.62 71 LEU A O 1
ATOM 569 N N . MET A 1 72 ? 14.239 10.639 -4.104 1.00 85.19 72 MET A N 1
ATOM 570 C CA . MET A 1 72 ? 13.768 11.973 -3.716 1.00 85.19 72 MET A CA 1
ATOM 571 C C . MET A 1 72 ? 12.326 12.213 -4.167 1.00 85.19 72 MET A C 1
ATOM 573 O O . MET A 1 72 ? 11.514 12.745 -3.407 1.00 85.19 72 MET A O 1
ATOM 577 N N . HIS A 1 73 ? 11.980 11.788 -5.384 1.00 82.25 73 HIS A N 1
ATOM 578 C CA . HIS A 1 73 ? 10.623 11.930 -5.892 1.00 82.25 73 HIS A CA 1
ATOM 579 C C . HIS A 1 73 ? 9.625 11.068 -5.108 1.00 82.25 73 HIS A C 1
ATOM 581 O O . HIS A 1 73 ? 8.598 11.578 -4.660 1.00 82.25 73 HIS A O 1
ATOM 587 N N . ARG A 1 74 ? 9.941 9.790 -4.862 1.00 84.44 74 ARG A N 1
ATOM 588 C CA . ARG A 1 74 ? 9.090 8.900 -4.053 1.00 84.44 74 ARG A CA 1
ATOM 589 C C . ARG A 1 74 ? 8.850 9.466 -2.653 1.00 84.44 74 ARG A C 1
ATOM 591 O O . ARG A 1 74 ? 7.713 9.484 -2.189 1.00 84.44 74 ARG A O 1
ATOM 598 N N . GLN A 1 75 ? 9.892 10.006 -2.016 1.00 85.50 75 GLN A N 1
ATOM 599 C CA . GLN A 1 75 ? 9.774 10.682 -0.722 1.00 85.50 75 GLN A CA 1
ATOM 600 C C . GLN A 1 75 ? 8.893 11.938 -0.797 1.00 85.50 75 GLN A C 1
ATOM 602 O O . GLN A 1 75 ? 8.084 12.167 0.102 1.00 85.50 75 GLN A O 1
ATOM 607 N N . LYS A 1 76 ? 9.006 12.744 -1.864 1.00 86.00 76 LYS A N 1
ATOM 608 C CA . LYS A 1 76 ? 8.160 13.931 -2.074 1.00 86.00 76 LYS A CA 1
ATOM 609 C C . LYS A 1 76 ? 6.678 13.559 -2.160 1.00 86.00 76 LYS A C 1
ATOM 611 O O . LYS A 1 76 ? 5.865 14.184 -1.482 1.00 86.00 76 LYS A O 1
ATOM 616 N N . ILE A 1 77 ? 6.329 12.539 -2.946 1.00 85.12 77 ILE A N 1
ATOM 617 C CA . ILE A 1 77 ? 4.933 12.099 -3.092 1.00 85.12 77 ILE A CA 1
ATOM 618 C C . ILE A 1 77 ? 4.414 11.462 -1.799 1.00 85.12 77 ILE A C 1
ATOM 620 O O . ILE A 1 77 ? 3.316 11.798 -1.363 1.00 85.12 77 ILE A O 1
ATOM 624 N N . ALA A 1 78 ? 5.220 10.637 -1.122 1.00 82.19 78 ALA A N 1
ATOM 625 C CA . ALA A 1 78 ? 4.853 10.064 0.175 1.00 82.19 78 ALA A CA 1
ATOM 626 C C . ALA A 1 78 ? 4.577 11.149 1.235 1.00 82.19 78 ALA A C 1
ATOM 628 O O . ALA A 1 78 ? 3.596 11.068 1.976 1.00 82.19 78 ALA A O 1
ATOM 629 N N . ARG A 1 79 ? 5.394 12.213 1.274 1.00 84.88 79 ARG A N 1
ATOM 630 C CA . ARG A 1 79 ? 5.148 13.379 2.140 1.00 84.88 79 ARG A CA 1
ATOM 631 C C . ARG A 1 79 ? 3.843 14.088 1.783 1.00 84.88 79 ARG A C 1
ATOM 633 O O . ARG A 1 79 ? 3.119 14.482 2.690 1.00 84.88 79 ARG A O 1
ATOM 640 N N . ASN A 1 80 ? 3.539 14.254 0.495 1.00 84.75 80 ASN A N 1
ATOM 641 C CA . ASN A 1 80 ? 2.282 14.864 0.059 1.00 84.75 80 ASN A CA 1
ATOM 642 C C . ASN A 1 80 ? 1.066 14.033 0.493 1.00 84.75 80 ASN A C 1
ATOM 644 O O . ASN A 1 80 ? 0.134 14.578 1.075 1.00 84.75 80 ASN A O 1
ATOM 648 N N . LEU A 1 81 ? 1.118 12.713 0.299 1.00 80.62 81 LEU A N 1
ATOM 649 C CA . LEU A 1 81 ? 0.080 11.788 0.756 1.00 80.62 81 LEU A CA 1
ATOM 650 C C . LEU A 1 81 ? -0.141 11.891 2.271 1.00 80.62 81 LEU A C 1
ATOM 652 O O . LEU A 1 81 ? -1.276 12.014 2.720 1.00 80.62 81 LEU A O 1
ATOM 656 N N . SER A 1 82 ? 0.937 11.914 3.064 1.00 79.88 82 SER A N 1
ATOM 657 C CA . SER A 1 82 ? 0.824 12.069 4.520 1.00 79.88 82 SER A CA 1
ATOM 658 C C . SER A 1 82 ? 0.162 13.388 4.923 1.00 79.88 82 SER A C 1
ATOM 660 O O . SER A 1 82 ? -0.585 13.400 5.896 1.00 79.88 82 SER A O 1
ATOM 662 N N . LYS A 1 83 ? 0.411 14.488 4.200 1.00 81.38 83 LYS A N 1
ATOM 663 C CA . LYS A 1 83 ? -0.253 15.774 4.468 1.00 81.38 83 LYS A CA 1
ATOM 664 C C . LYS A 1 83 ? -1.753 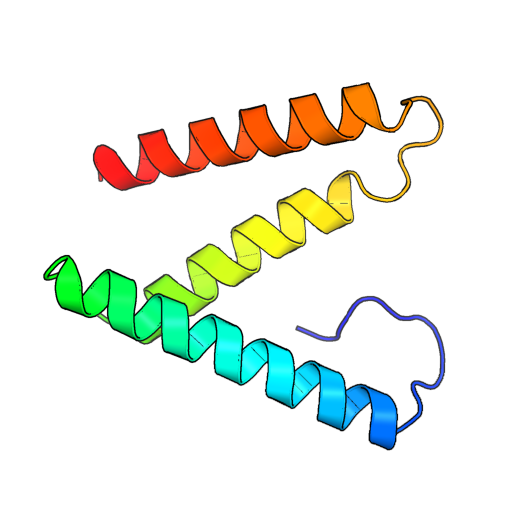15.702 4.207 1.00 81.38 83 LYS A C 1
ATOM 666 O O . LYS A 1 83 ? -2.516 16.180 5.033 1.00 81.38 83 LYS A O 1
ATOM 671 N N . ILE A 1 84 ? -2.159 15.088 3.095 1.00 78.56 84 ILE A N 1
ATOM 672 C CA . ILE A 1 84 ? -3.578 14.920 2.750 1.00 78.56 84 ILE A CA 1
ATOM 673 C C . ILE A 1 84 ? -4.286 14.108 3.839 1.00 78.56 84 ILE A C 1
ATOM 675 O O . ILE A 1 84 ? -5.310 14.542 4.342 1.00 78.56 84 ILE A O 1
ATOM 679 N N . LEU A 1 85 ? -3.694 12.989 4.267 1.00 71.25 85 LEU A N 1
ATOM 680 C CA . LEU A 1 85 ? -4.278 12.118 5.294 1.00 71.25 85 LEU A CA 1
ATOM 681 C C . LEU A 1 85 ? -4.341 12.744 6.696 1.00 71.25 85 LEU A C 1
ATOM 683 O O . LEU A 1 85 ? -5.156 12.322 7.500 1.00 71.25 85 LEU A O 1
ATOM 687 N N . ARG A 1 86 ? -3.472 13.708 7.023 1.00 69.19 86 ARG A N 1
ATOM 688 C CA . ARG A 1 86 ? -3.526 14.430 8.312 1.00 69.19 86 ARG A CA 1
ATOM 689 C C . ARG A 1 86 ? -4.574 15.541 8.337 1.00 69.19 86 ARG A C 1
ATOM 691 O O . ARG A 1 86 ? -4.925 15.993 9.419 1.00 69.19 86 ARG A O 1
ATOM 698 N N . ASN A 1 87 ? -4.999 16.005 7.165 1.00 58.78 87 ASN A N 1
ATOM 699 C CA . ASN A 1 87 ? -5.926 17.122 6.998 1.00 58.78 87 ASN A CA 1
ATOM 700 C C . ASN A 1 87 ? -7.329 16.662 6.554 1.00 58.78 87 ASN A C 1
ATOM 702 O O . ASN A 1 87 ? -8.144 17.507 6.187 1.00 58.78 87 ASN A O 1
ATOM 706 N N . ALA A 1 88 ? -7.571 15.350 6.527 1.00 56.66 88 ALA A N 1
ATOM 707 C CA . ALA A 1 88 ? -8.846 14.708 6.216 1.00 56.66 88 ALA A CA 1
ATOM 708 C C . ALA A 1 88 ? -9.476 14.173 7.505 1.00 56.66 88 ALA A C 1
ATOM 710 O O . ALA A 1 88 ? -10.720 14.214 7.594 1.00 56.66 88 ALA A O 1
#

Foldseek 3Di:
DPPDDPDDDDVVVVVVVVVVLVVQLVVQLVVCVVVVPDDDSSVVSVVVVVQLVCLCVVLVCDPPDDPVRSVVSSVVSVVVVVVVVVVD